Protein AF-A0A7V2IPH1-F1 (afdb_monomer_lite)

Foldseek 3Di:
DELAEFEDPDDFRDDDPHDGDIQVCVVVVCVVVVPYPLYHYDPQDFPDVPQQRFFGDPPGPSQVSDPVSDGPTDPDRDDD

Structure (mmCIF, N/CA/C/O backbone):
data_AF-A0A7V2IPH1-F1
#
_entry.id   AF-A0A7V2IPH1-F1
#
loop_
_atom_site.group_PDB
_atom_site.id
_atom_site.type_symbol
_at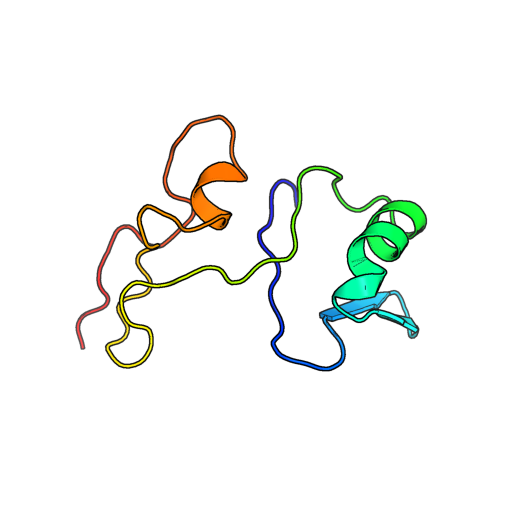om_site.label_atom_id
_atom_site.label_alt_id
_atom_site.label_comp_id
_atom_site.label_asym_id
_atom_site.label_entity_id
_atom_site.label_seq_id
_atom_site.pdbx_PDB_ins_code
_atom_site.Cartn_x
_atom_site.Cartn_y
_atom_site.Cartn_z
_atom_site.occupancy
_atom_site.B_iso_or_equiv
_atom_site.auth_seq_id
_atom_site.auth_comp_id
_atom_site.auth_asym_id
_atom_site.auth_atom_id
_atom_site.pdbx_PDB_model_num
ATOM 1 N N . MET A 1 1 ? 5.565 7.557 10.874 1.00 65.75 1 MET A N 1
ATOM 2 C CA . MET A 1 1 ? 6.004 7.329 9.483 1.00 65.75 1 MET A CA 1
ATOM 3 C C . MET A 1 1 ? 4.930 7.942 8.610 1.00 65.75 1 MET A C 1
ATOM 5 O O . MET A 1 1 ? 3.767 7.717 8.916 1.00 65.75 1 MET A O 1
ATOM 9 N N . ASP A 1 2 ? 5.317 8.778 7.659 1.00 81.12 2 ASP A N 1
ATOM 10 C CA . ASP A 1 2 ? 4.431 9.583 6.812 1.00 81.12 2 ASP A CA 1
ATOM 11 C C . ASP A 1 2 ? 4.660 9.152 5.356 1.00 81.12 2 ASP A C 1
ATOM 13 O O . ASP A 1 2 ? 5.790 8.780 5.025 1.00 81.12 2 ASP A O 1
ATOM 17 N N . ARG A 1 3 ? 3.621 9.176 4.514 1.00 86.69 3 ARG A N 1
ATOM 18 C CA . ARG A 1 3 ? 3.703 8.931 3.064 1.00 86.69 3 ARG A CA 1
ATOM 19 C C . ARG A 1 3 ? 4.213 7.540 2.683 1.00 86.69 3 ARG A C 1
ATOM 21 O O . ARG A 1 3 ? 5.150 7.383 1.901 1.00 86.69 3 ARG A O 1
ATOM 28 N N . ASN A 1 4 ? 3.548 6.506 3.192 1.00 88.38 4 ASN A N 1
ATOM 29 C CA . ASN A 1 4 ? 3.847 5.117 2.847 1.00 88.38 4 ASN A CA 1
ATOM 30 C C . ASN A 1 4 ? 2.930 4.563 1.746 1.00 88.38 4 ASN A C 1
ATOM 32 O O . ASN A 1 4 ? 1.738 4.858 1.704 1.00 88.38 4 ASN A O 1
ATOM 36 N N . CYS A 1 5 ? 3.471 3.669 0.913 1.00 90.50 5 CYS A N 1
ATOM 37 C CA . CYS A 1 5 ? 2.688 2.801 0.030 1.00 90.50 5 CYS A CA 1
ATOM 38 C C . CYS A 1 5 ? 2.628 1.389 0.624 1.00 90.50 5 CYS A C 1
ATOM 40 O O . CYS A 1 5 ? 3.585 0.611 0.532 1.00 90.50 5 CYS A O 1
ATOM 42 N N . TRP A 1 6 ? 1.503 1.059 1.247 1.00 92.44 6 TRP A N 1
ATOM 43 C CA . TRP A 1 6 ? 1.236 -0.265 1.799 1.00 92.44 6 TRP A CA 1
ATOM 44 C C . TRP A 1 6 ? 0.683 -1.196 0.717 1.00 92.44 6 TRP A C 1
ATOM 46 O O . TRP A 1 6 ? 0.037 -0.748 -0.227 1.00 92.44 6 TRP A O 1
ATOM 56 N N . TRP A 1 7 ? 0.938 -2.498 0.843 1.00 92.81 7 TRP A N 1
ATOM 57 C CA . TRP A 1 7 ? 0.443 -3.495 -0.105 1.00 92.81 7 TRP A CA 1
ATOM 58 C C . TRP A 1 7 ? 0.303 -4.860 0.559 1.00 92.81 7 TRP A C 1
ATOM 60 O O . TRP A 1 7 ? 1.169 -5.255 1.343 1.00 92.81 7 TRP A O 1
ATOM 70 N N . GLN A 1 8 ? -0.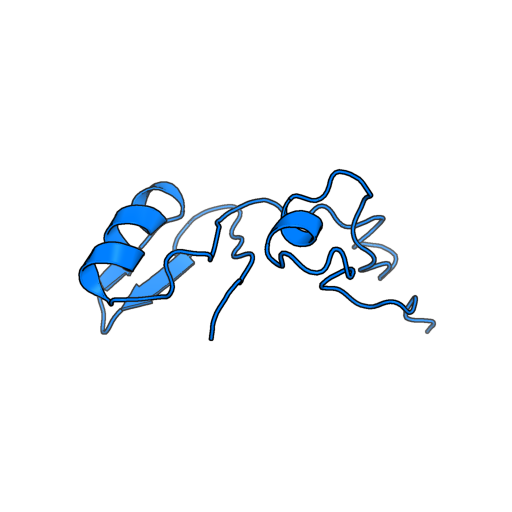762 -5.564 0.195 1.00 94.25 8 GLN A N 1
ATOM 71 C CA . GLN A 1 8 ? -1.023 -6.959 0.516 1.00 94.25 8 GLN A CA 1
ATOM 72 C C . GLN A 1 8 ? -1.955 -7.508 -0.572 1.00 94.25 8 GLN A C 1
ATOM 74 O O . GLN A 1 8 ? -2.902 -6.820 -0.949 1.00 94.25 8 GLN A O 1
ATOM 79 N N . GLU A 1 9 ? -1.706 -8.721 -1.066 1.00 91.88 9 GLU A N 1
ATOM 80 C CA . GLU A 1 9 ? -2.576 -9.359 -2.069 1.00 91.88 9 GLU A CA 1
ATOM 81 C C . GLU A 1 9 ? -3.914 -9.794 -1.451 1.00 91.88 9 GLU A C 1
ATOM 83 O O . GLU A 1 9 ? -4.982 -9.512 -1.990 1.00 91.88 9 GLU A O 1
ATOM 88 N N . ALA A 1 10 ? -3.859 -10.442 -0.285 1.00 92.06 10 ALA A N 1
ATOM 89 C CA . ALA A 1 10 ? -5.028 -10.875 0.468 1.00 92.06 10 ALA A CA 1
ATOM 90 C C . ALA A 1 10 ? -4.730 -10.988 1.972 1.00 92.06 10 ALA A C 1
ATOM 92 O O . ALA A 1 10 ? -3.584 -11.129 2.399 1.00 92.06 10 ALA A O 1
ATOM 93 N N . GLY A 1 11 ? -5.788 -10.978 2.784 1.00 94.62 11 GLY A N 1
ATOM 94 C CA . GLY A 1 11 ? -5.700 -11.162 4.232 1.00 94.62 11 GLY A CA 1
ATOM 95 C C . GLY A 1 11 ? -5.358 -9.881 4.993 1.00 94.62 11 GLY A C 1
ATOM 96 O O . GLY A 1 11 ? -5.745 -8.778 4.608 1.00 94.62 11 GLY A O 1
ATOM 97 N N . THR A 1 12 ? -4.671 -10.041 6.123 1.00 97.00 12 THR A N 1
ATOM 98 C CA . THR A 1 12 ? -4.373 -8.939 7.042 1.00 97.00 12 THR A CA 1
ATOM 99 C C . THR A 1 12 ? -3.276 -8.041 6.475 1.00 97.00 12 THR A C 1
ATOM 101 O O . THR A 1 12 ? -2.151 -8.489 6.244 1.00 97.00 12 THR A O 1
ATOM 104 N N . LEU A 1 13 ? -3.597 -6.760 6.295 1.00 96.00 13 LEU A N 1
ATOM 105 C CA . LEU A 1 13 ? -2.639 -5.710 5.962 1.00 96.00 13 LEU A CA 1
ATOM 106 C C . LEU A 1 13 ? -1.988 -5.144 7.231 1.00 96.00 13 LEU A C 1
ATOM 108 O O . LEU A 1 13 ? -0.775 -4.964 7.282 1.00 96.00 13 LEU A O 1
ATOM 112 N N . MET A 1 14 ? -2.803 -4.867 8.252 1.00 94.25 14 MET A N 1
ATOM 113 C CA . MET A 1 14 ? -2.378 -4.239 9.504 1.00 94.25 14 MET A CA 1
ATOM 114 C C . MET A 1 14 ? -2.944 -4.978 10.711 1.00 94.25 14 MET A C 1
ATOM 116 O O . MET A 1 14 ? -4.067 -5.478 10.683 1.00 94.25 14 MET A O 1
ATOM 120 N N . LEU A 1 15 ? -2.193 -4.960 11.808 1.00 93.81 15 LEU A N 1
ATOM 121 C CA . LEU A 1 15 ? -2.692 -5.301 13.135 1.00 93.81 15 LEU A CA 1
ATOM 122 C C . LEU A 1 15 ? -2.623 -4.058 14.014 1.00 93.81 15 LEU A C 1
ATOM 124 O O . LEU A 1 15 ? -1.544 -3.505 14.223 1.00 93.81 15 LEU A O 1
ATOM 128 N N . TYR A 1 16 ? -3.763 -3.646 14.563 1.00 91.81 16 TYR A N 1
ATOM 129 C CA . TYR A 1 16 ? -3.799 -2.656 15.634 1.00 91.81 16 TYR A CA 1
ATOM 130 C C . TYR A 1 16 ? -4.200 -3.335 16.935 1.00 91.81 16 TYR A C 1
ATOM 132 O O . TYR A 1 16 ? -5.320 -3.831 17.066 1.00 91.81 16 TYR A O 1
ATOM 140 N N . LEU A 1 17 ? -3.269 -3.380 17.892 1.00 90.56 17 LEU A N 1
ATOM 141 C CA . LEU A 1 17 ? -3.362 -4.204 19.099 1.00 90.56 17 LEU A CA 1
ATOM 142 C C . LEU A 1 17 ? -3.570 -5.689 18.746 1.00 90.56 17 LEU A C 1
ATOM 144 O O . LEU A 1 17 ? -2.605 -6.430 18.592 1.00 90.56 17 LEU A O 1
ATOM 148 N N . ARG A 1 18 ? -4.825 -6.123 18.609 1.00 93.75 18 ARG A N 1
ATOM 149 C CA . ARG A 1 18 ? -5.223 -7.489 18.224 1.00 93.75 18 ARG A CA 1
ATOM 150 C C . ARG A 1 18 ? -6.273 -7.515 17.115 1.00 93.75 18 ARG A C 1
ATOM 152 O O . ARG A 1 18 ? -6.718 -8.592 16.732 1.00 93.75 18 ARG A O 1
ATOM 159 N N . THR A 1 19 ? -6.669 -6.351 16.616 1.00 95.38 19 THR A N 1
ATOM 160 C CA . THR A 1 19 ? -7.675 -6.226 15.568 1.00 95.38 19 THR A CA 1
ATOM 161 C C . THR A 1 19 ? -6.977 -6.259 14.210 1.00 95.38 19 THR A C 1
ATOM 163 O O . THR A 1 19 ? -6.128 -5.396 13.957 1.00 95.38 19 THR A O 1
ATOM 166 N N . PRO 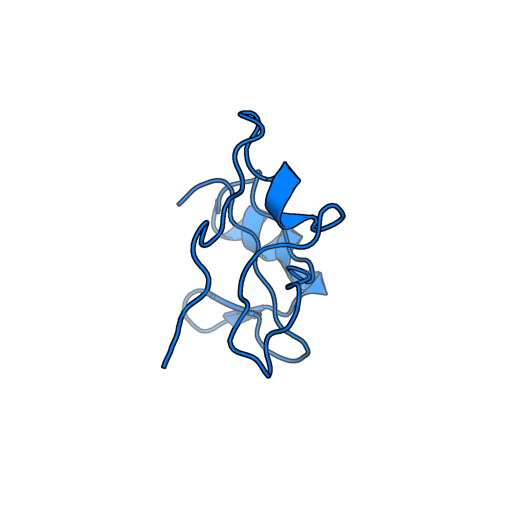A 1 20 ? -7.286 -7.242 13.348 1.00 96.50 20 PRO A N 1
ATOM 167 C CA . PRO A 1 20 ? -6.789 -7.268 11.981 1.00 96.50 20 PRO A CA 1
ATOM 168 C C . PRO A 1 20 ? -7.574 -6.288 11.108 1.00 96.50 20 PRO A C 1
ATOM 170 O O . PRO A 1 20 ? -8.784 -6.142 11.262 1.00 96.50 20 PRO A O 1
ATOM 173 N N . PHE A 1 21 ? -6.874 -5.656 10.171 1.00 96.94 21 PHE A N 1
ATOM 174 C CA . PHE A 1 21 ? -7.459 -4.817 9.133 1.00 96.94 21 PHE A CA 1
ATOM 175 C C . PHE A 1 21 ? -7.005 -5.317 7.765 1.00 96.94 21 PHE A C 1
ATOM 177 O O . PHE A 1 21 ? -5.805 -5.497 7.530 1.00 96.94 21 PHE A O 1
ATOM 184 N N . ALA A 1 22 ? -7.967 -5.547 6.879 1.00 97.06 22 ALA A N 1
ATOM 185 C CA . ALA A 1 22 ? -7.742 -5.856 5.474 1.00 97.06 22 ALA A CA 1
ATOM 186 C C . ALA A 1 22 ? -7.520 -4.575 4.644 1.00 97.06 22 ALA A C 1
ATOM 188 O O . ALA A 1 22 ? -7.631 -3.453 5.143 1.00 97.06 22 ALA A O 1
ATOM 189 N N . VAL A 1 23 ? -7.172 -4.750 3.367 1.00 96.12 23 VAL A N 1
ATOM 190 C CA . VAL A 1 23 ? -6.871 -3.656 2.425 1.00 96.12 23 VAL A CA 1
ATOM 191 C C . VAL A 1 23 ? -8.030 -2.665 2.285 1.00 96.12 23 VAL A C 1
ATOM 193 O O . VAL A 1 23 ? -7.819 -1.455 2.336 1.00 96.12 23 VAL A O 1
ATOM 196 N N . ASP A 1 24 ? -9.256 -3.167 2.162 1.00 95.94 24 ASP A N 1
ATOM 197 C CA . ASP A 1 24 ? -10.484 -2.374 2.039 1.00 95.94 24 ASP A CA 1
ATOM 198 C C . ASP A 1 24 ? -10.850 -1.612 3.326 1.00 95.94 24 ASP A C 1
ATOM 200 O O . ASP A 1 24 ? -11.616 -0.652 3.284 1.00 95.94 24 ASP A O 1
ATOM 204 N N . GLN A 1 25 ? -10.248 -1.980 4.459 1.00 96.44 25 GLN A N 1
ATOM 205 C CA . GLN A 1 25 ? -10.447 -1.339 5.761 1.00 96.44 25 GLN A CA 1
ATOM 206 C C . GLN A 1 25 ? -9.363 -0.306 6.097 1.00 96.44 25 GLN A C 1
ATOM 208 O O . GLN A 1 25 ? -9.343 0.241 7.201 1.00 96.44 25 GLN A O 1
ATOM 213 N N . PHE A 1 26 ? -8.440 -0.018 5.178 1.00 95.12 26 PHE A N 1
ATOM 214 C CA . PHE A 1 26 ? -7.306 0.856 5.472 1.00 95.12 26 PHE A CA 1
ATOM 215 C C . PHE A 1 26 ? -7.713 2.286 5.848 1.00 95.12 26 PHE A C 1
ATOM 217 O O . PHE A 1 26 ? -7.165 2.853 6.792 1.00 95.12 26 PHE A 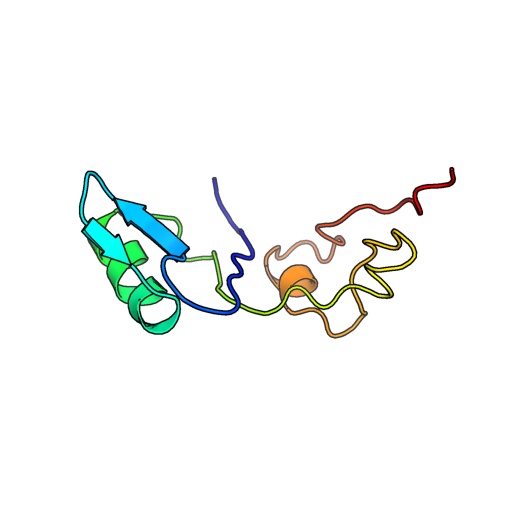O 1
ATOM 224 N N . ALA A 1 27 ? -8.720 2.854 5.179 1.00 94.25 27 ALA A N 1
ATOM 225 C CA . ALA A 1 27 ? -9.224 4.181 5.530 1.00 94.25 27 ALA A CA 1
ATOM 226 C C . ALA A 1 27 ? -9.786 4.217 6.964 1.00 94.25 27 ALA A C 1
ATOM 228 O O . ALA A 1 27 ? -9.659 5.221 7.668 1.00 94.25 27 ALA A O 1
ATOM 229 N N . ASP A 1 28 ? -10.402 3.125 7.418 1.00 95.00 28 ASP A N 1
ATOM 230 C CA . ASP A 1 28 ? -10.930 2.998 8.778 1.00 95.00 28 ASP A CA 1
ATOM 231 C C . ASP A 1 28 ? -9.793 2.863 9.788 1.00 95.00 28 ASP A C 1
ATOM 233 O O . ASP A 1 28 ? -9.820 3.513 10.835 1.00 95.00 28 ASP A O 1
ATOM 237 N N . PHE A 1 29 ? -8.765 2.083 9.446 1.00 94.75 29 PHE A N 1
ATOM 238 C CA . PHE A 1 29 ? -7.536 1.983 10.224 1.00 94.75 29 PHE A CA 1
ATOM 239 C C . PHE A 1 29 ? -6.875 3.357 10.405 1.00 94.75 29 PHE A C 1
ATOM 241 O O . PHE A 1 29 ? -6.532 3.717 11.532 1.00 94.75 29 PHE A O 1
ATOM 248 N N . GLN A 1 30 ? -6.742 4.152 9.335 1.00 94.38 30 GLN A N 1
ATOM 249 C CA . GLN A 1 30 ? -6.173 5.505 9.405 1.00 94.38 30 GLN A CA 1
ATOM 250 C C . GLN A 1 30 ? -6.949 6.392 10.383 1.00 94.38 30 GLN A C 1
ATOM 252 O O . GLN A 1 30 ? -6.351 7.019 11.258 1.00 94.38 30 GLN A O 1
ATOM 257 N N . ARG A 1 31 ? -8.287 6.391 10.299 1.00 93.44 31 ARG A N 1
ATOM 258 C CA . ARG A 1 31 ? -9.138 7.179 11.205 1.00 93.44 31 ARG A CA 1
ATOM 259 C C . ARG A 1 31 ? -9.024 6.736 12.663 1.00 93.44 31 ARG A C 1
ATOM 261 O O . ARG A 1 31 ? -8.998 7.590 13.541 1.00 93.44 31 ARG A O 1
ATOM 268 N N . GLN A 1 32 ? -8.961 5.430 12.924 1.00 93.75 32 GLN A N 1
ATOM 269 C CA . GLN A 1 32 ? -8.927 4.885 14.287 1.00 93.75 32 GLN A CA 1
ATOM 270 C C . GLN A 1 32 ? -7.574 5.062 14.976 1.00 93.75 32 GLN A C 1
ATOM 272 O O . GLN A 1 32 ? -7.516 5.281 16.182 1.00 93.75 32 GLN A O 1
ATOM 277 N N . THR A 1 33 ? -6.485 4.926 14.225 1.00 91.50 33 THR A N 1
ATOM 278 C CA . THR A 1 33 ? -5.127 4.909 14.788 1.00 91.50 33 THR A CA 1
ATOM 279 C C . THR A 1 33 ? -4.430 6.260 14.714 1.00 91.50 33 THR A C 1
ATOM 281 O O . THR A 1 33 ? -3.335 6.404 15.256 1.00 91.50 33 THR A O 1
ATOM 284 N N . HIS A 1 34 ? -5.042 7.234 14.033 1.00 89.19 34 HIS A N 1
ATOM 285 C CA . HIS A 1 34 ? -4.389 8.474 13.617 1.00 89.19 34 HIS A CA 1
ATOM 286 C C . HIS A 1 34 ? -3.094 8.215 12.832 1.00 89.19 34 HIS A C 1
ATOM 288 O O . HIS A 1 34 ? -2.159 9.017 12.888 1.00 89.19 34 HIS A O 1
ATOM 294 N N . LEU A 1 35 ? -3.025 7.086 12.108 1.00 86.31 35 LEU A N 1
ATOM 295 C CA . LEU A 1 35 ? -1.982 6.883 11.111 1.00 86.31 35 LEU A CA 1
ATOM 296 C C . LEU A 1 35 ? -2.049 8.041 10.108 1.00 86.31 35 LEU A C 1
ATOM 298 O O . LEU A 1 35 ? -3.127 8.547 9.796 1.00 86.31 35 LEU A O 1
ATOM 302 N N . ASP A 1 36 ? -0.883 8.424 9.603 1.00 87.31 36 ASP A N 1
ATOM 303 C CA . ASP A 1 36 ? -0.733 9.384 8.521 1.00 87.31 36 ASP A CA 1
ATOM 304 C C . ASP A 1 36 ? -1.797 9.224 7.404 1.00 87.31 36 ASP A C 1
ATOM 306 O O . ASP A 1 36 ? -1.999 8.133 6.861 1.00 87.31 36 ASP A O 1
ATOM 310 N N . VAL A 1 37 ? -2.434 10.347 7.054 1.00 89.38 37 VAL A N 1
ATOM 311 C CA . VAL A 1 37 ? -3.475 10.481 6.022 1.00 89.38 37 VAL A CA 1
ATOM 312 C C . VAL A 1 37 ? -2.921 10.416 4.595 1.00 89.38 37 VAL A C 1
ATOM 314 O O . VAL A 1 37 ? -3.666 10.123 3.664 1.00 89.38 37 VAL A O 1
ATOM 317 N N . HIS A 1 38 ? -1.628 10.678 4.406 1.00 89.44 38 HIS A N 1
ATOM 318 C CA . HIS A 1 38 ? -0.979 10.699 3.095 1.00 89.44 38 HIS A CA 1
ATOM 319 C C . HIS A 1 38 ? -0.557 9.308 2.609 1.00 89.44 38 HIS A C 1
ATOM 321 O O . HIS A 1 38 ? -0.228 9.126 1.437 1.00 89.44 38 HIS A O 1
ATOM 327 N N . SER A 1 39 ? -0.569 8.317 3.496 1.00 91.38 39 SER A N 1
ATOM 328 C CA . SER A 1 39 ? -0.298 6.929 3.157 1.00 91.38 39 SER A CA 1
ATOM 329 C C . SER A 1 39 ? -1.431 6.330 2.322 1.00 91.38 39 SER A C 1
ATOM 331 O O . SER A 1 39 ? -2.607 6.619 2.536 1.00 91.38 39 SER A O 1
ATOM 333 N N . ILE A 1 40 ? -1.068 5.445 1.398 1.00 92.00 40 ILE A N 1
ATOM 334 C CA . ILE A 1 40 ? -1.993 4.770 0.483 1.00 92.00 40 ILE A CA 1
ATOM 335 C C . ILE A 1 40 ? -1.849 3.250 0.577 1.00 92.00 40 ILE A C 1
ATOM 337 O O . ILE A 1 40 ? -0.827 2.738 1.044 1.00 92.00 40 ILE A O 1
ATOM 341 N N . VAL A 1 41 ? -2.850 2.529 0.065 1.00 94.12 41 VAL A N 1
ATOM 342 C CA . VAL A 1 41 ? -2.749 1.094 -0.225 1.00 94.12 41 VAL A CA 1
ATOM 343 C C . VAL A 1 41 ? -2.891 0.883 -1.718 1.00 94.12 41 VAL A C 1
ATOM 345 O O . VAL A 1 41 ? -3.916 1.232 -2.299 1.00 94.12 41 VAL A O 1
ATOM 348 N N . ALA A 1 42 ? -1.857 0.327 -2.336 1.00 92.50 42 ALA A N 1
ATOM 349 C CA . ALA A 1 42 ? -1.848 0.025 -3.758 1.00 92.50 42 ALA A CA 1
ATOM 350 C C . ALA A 1 42 ? -0.729 -0.965 -4.091 1.00 92.50 42 ALA A C 1
ATOM 352 O O . ALA A 1 42 ? 0.246 -1.087 -3.346 1.00 92.50 42 ALA A O 1
ATOM 353 N N . ASP A 1 43 ? -0.838 -1.644 -5.235 1.00 90.56 43 ASP A N 1
ATOM 354 C CA . ASP A 1 43 ? 0.316 -2.343 -5.801 1.00 90.56 43 ASP A CA 1
ATOM 355 C C . ASP A 1 43 ? 1.422 -1.341 -6.117 1.00 90.56 43 ASP A C 1
ATOM 357 O O . ASP A 1 43 ? 1.216 -0.334 -6.798 1.00 90.56 43 ASP A O 1
ATOM 361 N N . ARG A 1 44 ? 2.613 -1.625 -5.590 1.00 85.88 44 ARG A N 1
ATOM 362 C CA . ARG A 1 44 ? 3.793 -0.790 -5.780 1.00 85.88 44 ARG A CA 1
ATOM 363 C C . ARG A 1 44 ? 4.237 -0.806 -7.237 1.00 85.88 44 ARG A C 1
ATOM 365 O O . ARG A 1 44 ? 4.851 0.165 -7.649 1.00 85.88 44 ARG A O 1
ATOM 372 N N . GLY A 1 45 ? 3.958 -1.852 -8.014 1.00 88.44 45 GLY A N 1
ATOM 373 C CA . GLY A 1 45 ? 4.323 -1.932 -9.428 1.00 88.44 45 GLY A CA 1
ATOM 374 C C . GLY A 1 45 ? 5.833 -1.838 -9.645 1.00 88.44 45 GLY A C 1
ATOM 375 O O . GLY A 1 45 ? 6.347 -0.800 -10.066 1.00 88.44 45 GLY A O 1
ATOM 376 N N . PHE A 1 46 ? 6.557 -2.914 -9.341 1.00 88.75 46 PHE A N 1
ATOM 377 C CA . PHE A 1 46 ? 7.989 -3.018 -9.633 1.00 88.75 46 PHE A CA 1
ATOM 378 C C . PHE A 1 46 ? 8.245 -3.386 -11.099 1.00 88.75 46 PHE A C 1
ATOM 380 O O . PHE A 1 46 ? 7.395 -3.987 -11.750 1.00 88.75 46 PHE A O 1
ATOM 387 N N . VAL A 1 47 ? 9.429 -3.041 -11.613 1.00 88.31 47 VAL A N 1
ATOM 388 C CA . VAL A 1 47 ? 9.844 -3.381 -12.983 1.00 88.31 47 VAL A CA 1
ATOM 389 C C . VAL A 1 47 ? 9.912 -4.896 -13.173 1.00 88.31 47 VAL A C 1
ATOM 391 O O . VAL A 1 47 ? 9.345 -5.402 -1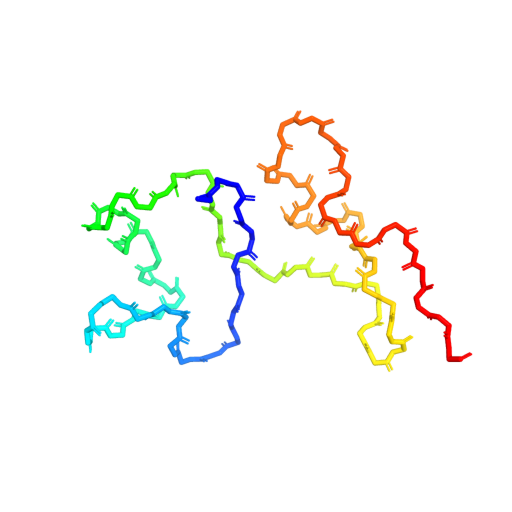4.138 1.00 88.31 47 VAL A O 1
ATOM 394 N N . ASN A 1 48 ? 10.600 -5.613 -12.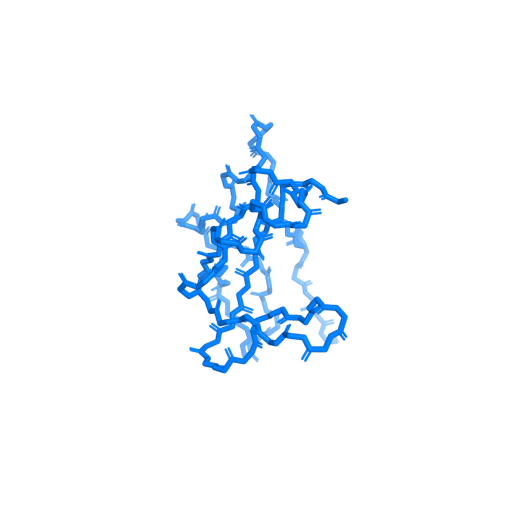277 1.00 87.75 48 ASN A N 1
ATOM 395 C CA . ASN A 1 48 ? 10.641 -7.075 -12.287 1.00 87.75 48 ASN A CA 1
ATOM 396 C C . ASN A 1 48 ? 11.129 -7.618 -10.933 1.00 87.75 48 ASN A C 1
ATOM 398 O O . ASN A 1 48 ? 12.329 -7.667 -10.673 1.00 87.75 48 ASN A O 1
ATOM 402 N N . VAL A 1 49 ? 10.203 -8.055 -10.077 1.00 85.38 49 VAL A N 1
ATOM 403 C CA . VAL A 1 49 ? 10.548 -8.606 -8.752 1.00 85.38 49 VAL A CA 1
ATOM 404 C C . VAL A 1 49 ? 11.302 -9.930 -8.858 1.00 85.38 49 VAL A C 1
ATOM 406 O O . VAL A 1 49 ? 12.231 -10.154 -8.088 1.00 85.38 49 VAL A O 1
ATOM 409 N N . GLU A 1 50 ? 10.943 -10.785 -9.819 1.00 88.00 50 GLU A N 1
ATOM 410 C CA . GLU A 1 50 ? 11.569 -12.103 -10.010 1.00 88.00 50 GLU A CA 1
ATOM 411 C C . GLU A 1 50 ? 13.052 -11.981 -10.381 1.00 88.00 50 GLU A C 1
ATOM 413 O O . GLU A 1 50 ? 13.861 -12.819 -9.997 1.00 88.00 50 GLU A O 1
ATOM 418 N N . ALA A 1 51 ? 13.420 -10.898 -11.071 1.00 87.19 51 ALA A N 1
ATOM 419 C CA . ALA A 1 51 ? 14.802 -10.558 -11.404 1.00 87.19 51 ALA A CA 1
ATOM 420 C C . ALA A 1 51 ? 15.478 -9.624 -10.379 1.00 87.19 51 ALA A C 1
ATOM 422 O O . ALA A 1 51 ? 16.494 -9.007 -10.701 1.00 87.19 51 ALA A O 1
ATOM 423 N N . LEU A 1 52 ? 14.901 -9.460 -9.180 1.00 85.25 52 LEU A N 1
ATOM 424 C CA . LEU A 1 52 ? 15.382 -8.554 -8.124 1.00 85.25 52 LEU A CA 1
ATOM 425 C C . LEU A 1 52 ? 15.505 -7.080 -8.570 1.00 85.25 52 LEU A C 1
ATOM 427 O O . LEU A 1 52 ? 16.246 -6.279 -7.989 1.00 85.25 52 LEU A O 1
ATOM 431 N N . ASP A 1 53 ? 14.742 -6.691 -9.593 1.00 86.62 53 ASP A N 1
ATOM 432 C CA . ASP A 1 53 ? 14.633 -5.321 -10.074 1.00 86.62 53 ASP A CA 1
ATOM 433 C C . ASP A 1 53 ? 13.473 -4.598 -9.380 1.00 86.62 53 ASP A C 1
ATOM 435 O O . ASP A 1 53 ? 12.384 -4.395 -9.926 1.00 86.62 53 ASP A O 1
ATOM 439 N N . SER A 1 54 ? 13.742 -4.179 -8.145 1.00 85.44 54 SER A N 1
ATOM 440 C CA . SER A 1 54 ? 12.808 -3.445 -7.282 1.00 85.44 54 SER A CA 1
ATOM 441 C C . SER A 1 54 ? 12.697 -1.952 -7.623 1.00 85.44 54 SER A C 1
ATOM 443 O O . SER A 1 54 ? 12.268 -1.151 -6.786 1.00 85.44 54 SER A O 1
ATOM 445 N N . ARG A 1 55 ? 13.106 -1.534 -8.829 1.00 86.81 55 ARG A N 1
ATOM 446 C CA . ARG A 1 55 ? 12.814 -0.184 -9.327 1.00 86.81 55 ARG A CA 1
ATOM 447 C C . ARG A 1 55 ? 11.309 -0.060 -9.562 1.00 86.81 55 ARG A C 1
ATOM 449 O O . ARG A 1 55 ? 10.673 -0.997 -10.036 1.00 86.81 55 ARG A O 1
ATOM 456 N N . LEU A 1 56 ? 10.735 1.096 -9.241 1.00 87.50 56 LEU A N 1
ATOM 457 C CA . LEU A 1 56 ? 9.317 1.359 -9.488 1.00 87.50 56 LEU A CA 1
ATOM 458 C C . LEU A 1 56 ? 9.056 1.608 -10.976 1.00 87.50 56 LEU A C 1
ATOM 460 O O . LEU A 1 56 ? 9.797 2.352 -11.625 1.00 87.50 56 LEU A O 1
ATOM 464 N N . LEU A 1 57 ? 7.963 1.048 -11.494 1.00 88.62 57 LEU A N 1
ATOM 465 C CA . LEU A 1 57 ? 7.436 1.404 -12.807 1.00 88.62 57 LEU A CA 1
ATOM 466 C C . LEU A 1 57 ? 7.100 2.902 -12.856 1.00 88.62 57 LEU A C 1
ATOM 468 O O . LEU A 1 57 ? 6.696 3.476 -11.842 1.00 88.62 57 LEU A O 1
ATOM 472 N N . PRO A 1 58 ? 7.186 3.559 -14.026 1.00 86.31 58 PRO A N 1
ATOM 473 C CA . PRO A 1 58 ? 6.813 4.965 -14.149 1.00 86.31 58 PRO A CA 1
ATOM 474 C C . PRO A 1 58 ? 5.388 5.277 -13.678 1.00 86.31 58 PRO A C 1
ATOM 476 O O . PRO A 1 58 ? 5.175 6.352 -13.121 1.00 86.31 58 PRO A O 1
ATOM 479 N N . SER A 1 59 ? 4.464 4.330 -13.872 1.00 88.25 59 SER A N 1
ATOM 480 C CA . SER A 1 59 ? 3.051 4.377 -13.471 1.00 88.25 59 SER A CA 1
ATOM 481 C C . SER A 1 59 ? 2.786 3.920 -12.034 1.00 88.25 59 SER A C 1
ATOM 483 O O . SER A 1 59 ? 1.631 3.852 -11.626 1.00 88.25 59 SER A O 1
ATOM 485 N N . SER A 1 60 ? 3.826 3.565 -11.278 1.00 89.38 60 SER A N 1
ATOM 486 C CA . SER A 1 60 ? 3.684 3.118 -9.898 1.00 89.38 60 SER A CA 1
ATOM 487 C C . SER A 1 60 ? 3.033 4.209 -9.035 1.00 89.38 60 SER A C 1
ATOM 489 O O . SER A 1 60 ? 3.566 5.323 -8.977 1.00 89.38 60 SER A O 1
ATOM 491 N N . PRO A 1 61 ? 1.951 3.896 -8.298 1.00 88.31 61 PRO A N 1
ATOM 492 C CA . PRO A 1 61 ? 1.327 4.841 -7.375 1.00 88.31 61 PRO A CA 1
ATOM 493 C C . PRO A 1 61 ? 2.249 5.186 -6.202 1.00 88.31 61 PRO A C 1
ATOM 495 O O . PRO A 1 61 ? 2.116 6.252 -5.608 1.00 88.31 61 PRO A O 1
ATOM 498 N N . ALA A 1 62 ? 3.242 4.342 -5.898 1.00 87.31 62 ALA A N 1
ATOM 499 C CA . ALA A 1 62 ? 4.239 4.662 -4.888 1.00 87.31 62 ALA A CA 1
ATOM 500 C C . ALA A 1 62 ? 5.034 5.925 -5.271 1.00 87.31 62 ALA A C 1
ATOM 502 O O . ALA A 1 62 ? 5.349 6.721 -4.396 1.00 87.31 62 ALA A O 1
ATOM 503 N N . ARG A 1 63 ? 5.276 6.193 -6.566 1.00 85.44 63 ARG A N 1
ATOM 504 C CA . ARG A 1 63 ? 6.018 7.392 -7.018 1.00 85.44 63 ARG A CA 1
ATOM 505 C C . ARG A 1 63 ? 5.315 8.717 -6.718 1.00 85.44 63 ARG A C 1
ATOM 507 O O . ARG A 1 63 ? 5.965 9.750 -6.815 1.00 85.44 63 ARG A O 1
ATOM 514 N N . THR A 1 64 ? 4.022 8.697 -6.396 1.00 80.94 64 THR A N 1
ATOM 515 C CA . THR A 1 64 ? 3.223 9.905 -6.140 1.00 80.94 64 THR A CA 1
ATOM 516 C C . THR A 1 64 ? 2.911 10.119 -4.663 1.00 80.94 64 THR A C 1
ATOM 518 O O . THR A 1 64 ? 2.174 11.039 -4.332 1.00 80.94 64 THR A O 1
ATOM 521 N N . VAL A 1 65 ? 3.423 9.268 -3.766 1.00 81.38 65 VAL A N 1
ATOM 522 C CA . VAL A 1 65 ? 3.141 9.387 -2.326 1.00 81.38 65 VAL A CA 1
ATOM 523 C C . VAL A 1 65 ? 3.934 10.544 -1.698 1.00 81.38 65 VAL A C 1
ATOM 525 O O . VAL A 1 65 ? 3.475 11.169 -0.742 1.00 81.38 65 VAL A O 1
ATOM 528 N N . THR A 1 66 ? 5.094 10.902 -2.259 1.00 75.00 66 THR A N 1
ATOM 529 C CA . THR A 1 66 ? 5.837 12.115 -1.886 1.00 75.00 66 THR A CA 1
ATOM 530 C C . THR A 1 66 ? 5.624 13.232 -2.908 1.00 75.00 66 THR A C 1
ATOM 532 O O . THR A 1 66 ? 5.662 13.011 -4.117 1.00 75.00 66 THR A O 1
ATOM 535 N N . ASP A 1 67 ? 5.433 14.460 -2.418 1.00 66.69 67 ASP A N 1
ATOM 536 C CA . ASP A 1 67 ? 5.169 15.635 -3.269 1.00 66.69 67 ASP A CA 1
ATOM 537 C C . ASP A 1 67 ? 6.439 16.164 -3.965 1.00 66.69 67 ASP A C 1
ATOM 539 O O . ASP A 1 67 ? 6.373 17.055 -4.809 1.00 66.69 67 ASP A O 1
ATOM 543 N N . ASP A 1 68 ? 7.615 15.632 -3.618 1.00 67.88 68 ASP A N 1
ATOM 544 C CA . ASP A 1 68 ? 8.912 16.080 -4.133 1.00 67.88 68 ASP A CA 1
ATOM 545 C C . ASP A 1 68 ? 9.312 15.420 -5.466 1.00 67.88 68 ASP A C 1
ATOM 547 O O . ASP A 1 68 ? 10.377 15.720 -6.013 1.00 67.88 68 ASP A O 1
ATOM 551 N N . GLY A 1 69 ? 8.473 14.519 -5.995 1.00 59.19 69 GLY A N 1
ATOM 552 C CA . GLY A 1 69 ? 8.675 13.844 -7.279 1.00 59.19 69 GLY A CA 1
ATOM 553 C C . GLY A 1 69 ? 9.874 12.892 -7.313 1.00 59.19 69 GLY A C 1
ATOM 554 O O . GLY A 1 69 ? 10.239 12.391 -8.384 1.00 59.19 69 GLY A O 1
ATOM 555 N N . ARG A 1 70 ? 10.514 12.631 -6.166 1.00 63.66 70 ARG A N 1
ATOM 556 C CA . ARG A 1 70 ? 11.634 11.694 -6.079 1.00 63.66 70 ARG A CA 1
ATOM 557 C C . ARG A 1 70 ? 11.100 10.262 -6.035 1.00 63.66 70 ARG A C 1
ATOM 559 O O . ARG A 1 70 ? 10.102 9.998 -5.372 1.00 63.66 70 ARG A O 1
ATOM 566 N N . PRO A 1 71 ? 11.746 9.297 -6.715 1.00 60.31 71 PRO A N 1
ATOM 567 C CA . PRO A 1 71 ? 11.323 7.909 -6.617 1.00 60.31 71 PRO A CA 1
ATOM 568 C C . PRO A 1 71 ? 11.500 7.415 -5.176 1.00 60.31 71 PRO A C 1
ATOM 570 O O . PRO A 1 71 ? 12.626 7.292 -4.695 1.00 60.31 71 PRO A O 1
ATOM 573 N N . VAL A 1 72 ? 10.401 7.084 -4.505 1.00 63.72 72 VAL A N 1
ATOM 574 C CA . VAL A 1 72 ? 10.423 6.301 -3.264 1.00 63.72 72 VAL A CA 1
ATOM 575 C C . VAL A 1 72 ? 10.665 4.834 -3.617 1.00 63.72 72 VAL A C 1
ATOM 577 O O . VAL A 1 72 ? 9.747 4.055 -3.827 1.00 63.72 72 VAL A O 1
ATOM 580 N N . GLY A 1 73 ? 11.933 4.458 -3.762 1.00 62.88 73 GLY A N 1
ATOM 581 C CA . GLY A 1 73 ? 12.344 3.097 -4.106 1.00 62.88 73 GLY A CA 1
ATOM 582 C C . GLY A 1 73 ? 13.850 2.998 -4.333 1.00 62.88 73 GLY A C 1
ATOM 583 O O . GLY A 1 73 ? 14.553 4.009 -4.355 1.00 62.88 73 GLY A O 1
ATOM 584 N N . SER A 1 74 ? 14.369 1.780 -4.507 1.00 66.00 74 SER A N 1
ATOM 585 C CA . SER A 1 74 ? 15.793 1.608 -4.810 1.00 66.00 74 SER A CA 1
ATOM 586 C C . SER A 1 74 ? 16.114 2.219 -6.175 1.00 66.00 74 SER A C 1
ATOM 588 O O . SER A 1 74 ? 15.593 1.786 -7.200 1.00 66.00 74 SER A O 1
ATOM 590 N N . GLY A 1 75 ? 17.017 3.201 -6.206 1.00 66.25 75 GLY A N 1
ATOM 591 C CA . GLY A 1 75 ? 17.590 3.719 -7.454 1.00 66.25 75 GLY A CA 1
ATOM 592 C C . GLY A 1 75 ? 18.609 2.770 -8.094 1.00 66.25 75 GLY A C 1
ATOM 593 O O . GLY A 1 75 ? 19.100 3.036 -9.189 1.00 66.25 75 GLY A O 1
ATOM 594 N N . LYS A 1 76 ? 18.956 1.675 -7.410 1.00 66.50 76 LYS A N 1
ATOM 595 C CA . LYS A 1 76 ? 19.950 0.698 -7.852 1.00 66.50 76 LYS A CA 1
ATOM 596 C C . LYS A 1 76 ? 19.279 -0.638 -8.132 1.00 66.50 76 LYS A C 1
ATOM 598 O O . LYS A 1 76 ? 18.475 -1.110 -7.328 1.00 66.50 76 LYS A O 1
ATOM 603 N N . ARG A 1 77 ? 19.668 -1.260 -9.243 1.00 67.19 77 ARG A N 1
ATOM 604 C CA . ARG A 1 77 ? 19.425 -2.685 -9.457 1.00 67.19 77 ARG A CA 1
ATOM 605 C C . ARG A 1 77 ? 20.338 -3.453 -8.507 1.00 67.19 77 ARG A C 1
ATOM 607 O O . ARG A 1 77 ? 21.532 -3.152 -8.458 1.00 67.19 77 ARG A O 1
ATOM 614 N N . LEU A 1 78 ? 19.784 -4.393 -7.750 1.00 65.81 78 LEU A N 1
ATOM 615 C CA . LEU A 1 78 ? 20.613 -5.356 -7.039 1.00 65.81 78 LEU A CA 1
ATOM 616 C C . LEU A 1 78 ? 21.212 -6.290 -8.096 1.00 65.81 78 LEU A C 1
ATOM 618 O O . LEU A 1 78 ? 20.521 -6.725 -9.014 1.00 65.81 78 LEU A O 1
ATOM 622 N N . VAL A 1 79 ? 22.523 -6.474 -8.045 1.00 67.44 79 VAL A N 1
ATOM 623 C CA . VAL A 1 79 ? 23.236 -7.462 -8.854 1.00 67.44 79 VAL A CA 1
ATOM 624 C C . VAL A 1 79 ? 23.722 -8.528 -7.887 1.00 67.44 79 VAL A C 1
ATOM 626 O O . VAL A 1 79 ? 24.179 -8.166 -6.800 1.00 67.44 79 VAL A O 1
ATOM 629 N N . ASP A 1 80 ? 23.545 -9.793 -8.265 1.00 59.47 80 ASP A N 1
ATOM 630 C CA . ASP A 1 80 ? 24.096 -10.939 -7.533 1.00 59.47 80 ASP A CA 1
ATOM 631 C C . ASP A 1 80 ? 25.628 -10.861 -7.431 1.00 59.47 80 ASP A C 1
ATOM 633 O O . ASP A 1 80 ? 26.269 -10.377 -8.401 1.00 59.47 80 ASP A O 1
#

pLDDT: mean 85.52, std 10.92, range [59.19, 97.06]

Radius of gyration: 14.14 Å; chains: 1; bounding box: 35×28×33 Å

Sequence (80 aa):
MDRNCWWQEAGTLMLYLRTPFAVDQFADFQRQTHLDVHSIVADRGFVNVEALDSRLLPSSPARTVTDDGRPVGSGKRLVD

Secondary structure (DSSP, 8-state):
--S-EE--SSS-SEEETTEEE-GGGHHHHHHHHT--TT-EE----EEETTTTEEEEPTT-GGGGSSTT---SS-SS----